Protein AF-A0A7W1PB05-F1 (afdb_monomer_lite)

Secondary structure (DSSP, 8-state):
-PPPP--SSPPP-EEE-TTS-EEEHHHHHTTS-------SS--

pLDDT: mean 88.97, std 10.88, range [47.88, 97.94]

Sequence (43 aa):
MPQASHLLHAPDFTLRNQKGDETSLADLRQRGPVLLAFHRGTW

Structure (mmCIF, N/CA/C/O backbone):
data_AF-A0A7W1PB05-F1
#
_entry.id   AF-A0A7W1PB05-F1
#
loop_
_atom_site.group_PDB
_atom_site.id
_atom_site.type_symbol
_atom_site.label_atom_id
_atom_site.label_alt_id
_atom_site.label_comp_id
_atom_site.label_asym_id
_atom_site.label_entity_id
_atom_site.label_seq_id
_atom_site.pdbx_PDB_ins_code
_atom_site.Cartn_x
_atom_site.Cartn_y
_atom_site.Cartn_z
_atom_site.occupancy
_atom_site.B_iso_or_equiv
_atom_site.auth_seq_id
_atom_site.auth_comp_id
_atom_site.auth_asym_id
_atom_site.auth_atom_id
_atom_site.pdbx_PDB_model_num
ATOM 1 N N . MET A 1 1 ? 17.638 -16.928 8.009 1.00 47.88 1 MET A N 1
ATOM 2 C CA . MET A 1 1 ? 16.694 -16.846 9.143 1.00 47.88 1 MET A CA 1
ATOM 3 C C . MET A 1 1 ? 15.724 -15.715 8.841 1.00 47.88 1 MET A C 1
ATOM 5 O O . MET A 1 1 ? 16.222 -14.627 8.573 1.00 47.88 1 MET A O 1
ATOM 9 N N . PRO A 1 2 ? 14.400 -15.942 8.775 1.00 65.88 2 PRO A N 1
ATOM 10 C CA . PRO A 1 2 ? 13.457 -14.839 8.641 1.00 65.88 2 PRO A CA 1
ATOM 11 C C . PRO A 1 2 ? 13.596 -13.932 9.865 1.00 65.88 2 PRO A C 1
ATOM 13 O O . PRO A 1 2 ?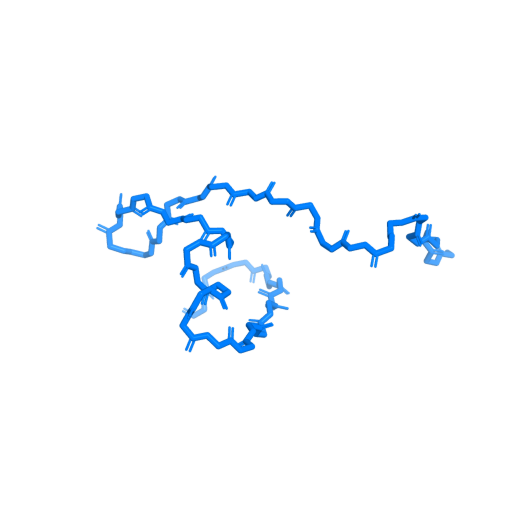 13.650 -14.417 10.994 1.00 65.88 2 PRO A O 1
ATOM 16 N N . GLN A 1 3 ? 13.707 -12.627 9.640 1.00 71.44 3 GLN A N 1
ATOM 17 C CA . GLN A 1 3 ? 13.729 -11.655 10.722 1.00 71.44 3 GLN A CA 1
ATOM 18 C C . GLN A 1 3 ? 12.323 -11.580 11.316 1.00 71.44 3 GLN A C 1
ATOM 20 O O . GLN A 1 3 ? 11.364 -11.291 10.602 1.00 71.44 3 GLN A O 1
ATOM 25 N N . ALA A 1 4 ? 12.190 -11.890 12.606 1.00 68.00 4 ALA A N 1
ATOM 26 C CA . ALA A 1 4 ? 10.912 -11.778 13.289 1.00 68.00 4 ALA A CA 1
ATOM 27 C C . ALA A 1 4 ? 10.473 -10.308 13.286 1.00 68.00 4 ALA A C 1
ATOM 29 O O . ALA A 1 4 ? 11.220 -9.419 13.699 1.00 68.00 4 ALA A O 1
ATOM 30 N N . SER A 1 5 ? 9.267 -10.038 12.791 1.00 77.00 5 SER A N 1
ATOM 31 C CA . SER A 1 5 ? 8.687 -8.705 12.866 1.00 77.00 5 SER A CA 1
ATOM 32 C C . SER A 1 5 ? 8.272 -8.428 14.309 1.00 77.00 5 SER A C 1
ATOM 34 O O . SER A 1 5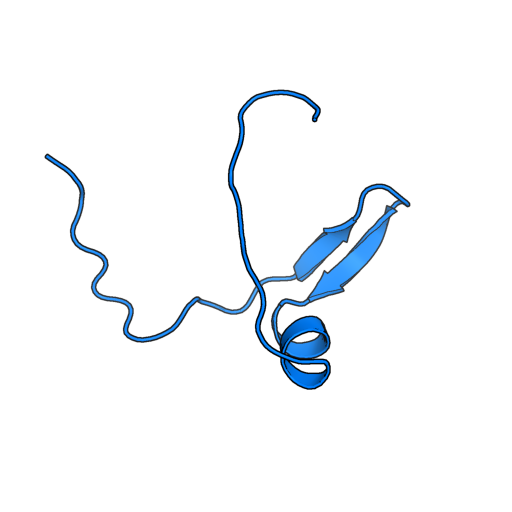 ? 7.376 -9.080 14.833 1.00 77.00 5 SER A O 1
ATOM 36 N N . HIS A 1 6 ? 8.882 -7.424 14.935 1.00 84.19 6 HIS A N 1
ATOM 37 C CA . HIS A 1 6 ? 8.452 -6.912 16.243 1.00 84.19 6 HIS A CA 1
ATOM 38 C C . HIS A 1 6 ? 7.217 -5.996 16.141 1.00 84.19 6 HIS A C 1
ATOM 40 O O . HIS A 1 6 ? 6.764 -5.432 17.133 1.00 84.19 6 HIS A O 1
ATOM 46 N N . LEU A 1 7 ? 6.692 -5.811 14.929 1.00 80.38 7 LEU A N 1
ATOM 47 C CA . LEU A 1 7 ? 5.566 -4.939 14.648 1.00 80.38 7 LEU A CA 1
ATOM 48 C C . LEU A 1 7 ? 4.255 -5.676 14.923 1.00 80.38 7 LEU A C 1
ATOM 50 O O . LEU A 1 7 ? 3.957 -6.687 14.294 1.00 80.38 7 LEU A O 1
ATOM 54 N N . LEU A 1 8 ? 3.468 -5.131 15.849 1.00 85.00 8 LEU A N 1
ATOM 55 C CA . LEU A 1 8 ? 2.123 -5.617 16.176 1.00 85.00 8 LEU A CA 1
ATOM 56 C C . LEU A 1 8 ? 1.084 -5.213 15.116 1.00 85.00 8 LEU A C 1
ATOM 58 O O . LEU A 1 8 ? 0.042 -5.850 14.982 1.00 85.00 8 LEU A O 1
ATOM 62 N N . HIS A 1 9 ? 1.384 -4.164 14.350 1.00 85.69 9 HIS A N 1
ATOM 63 C CA . HIS A 1 9 ? 0.561 -3.656 13.260 1.00 85.69 9 HIS A CA 1
ATOM 64 C C . HIS A 1 9 ? 1.437 -3.330 12.055 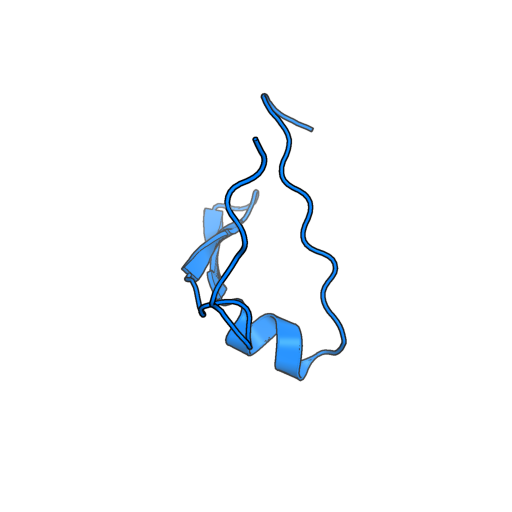1.00 85.69 9 HIS A C 1
ATOM 66 O O . HIS A 1 9 ? 2.592 -2.931 12.210 1.00 85.69 9 HIS A O 1
ATOM 72 N N . ALA A 1 10 ? 0.876 -3.472 10.854 1.00 89.19 10 ALA A N 1
ATOM 73 C CA . ALA A 1 10 ? 1.525 -2.969 9.653 1.00 89.19 10 ALA A CA 1
ATOM 74 C C . ALA A 1 10 ? 1.738 -1.448 9.796 1.00 89.19 10 ALA A C 1
ATOM 76 O O . ALA A 1 10 ? 0.778 -0.754 10.147 1.00 89.19 10 ALA A O 1
ATOM 77 N N . PRO A 1 11 ? 2.954 -0.927 9.550 1.00 92.25 11 PRO A N 1
ATOM 78 C CA . PRO A 1 11 ? 3.184 0.508 9.504 1.00 92.25 11 PRO A CA 1
ATOM 79 C C . PRO A 1 11 ? 2.330 1.124 8.405 1.00 92.25 11 PRO A C 1
ATOM 81 O O . PRO A 1 11 ? 2.207 0.549 7.320 1.00 92.25 11 PRO A O 1
ATOM 84 N N . ASP A 1 12 ? 1.777 2.301 8.670 1.00 95.19 12 ASP A N 1
ATOM 85 C CA . ASP A 1 12 ? 1.137 3.062 7.611 1.00 95.19 12 ASP A CA 1
ATOM 86 C C . ASP A 1 12 ? 2.186 3.544 6.605 1.00 95.19 12 ASP A C 1
ATOM 88 O O . ASP A 1 12 ? 3.320 3.890 6.949 1.00 95.19 12 ASP A O 1
ATOM 92 N N . PHE A 1 13 ? 1.792 3.548 5.337 1.00 96.06 13 PHE A N 1
ATOM 93 C CA . PHE A 1 13 ? 2.596 4.039 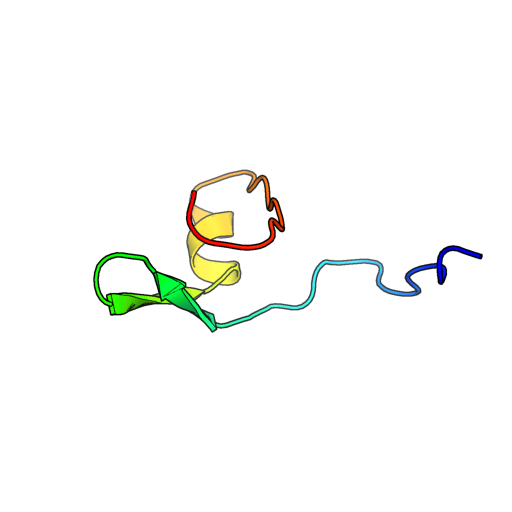4.230 1.00 96.06 13 PHE A CA 1
ATOM 94 C C . PHE A 1 13 ? 1.698 4.687 3.183 1.00 96.06 13 PHE A C 1
ATOM 96 O O . PHE A 1 13 ? 0.517 4.344 3.065 1.00 96.06 13 PHE A O 1
ATOM 103 N N . THR A 1 14 ? 2.302 5.566 2.389 1.00 97.94 14 THR A N 1
ATOM 104 C CA . THR A 1 14 ? 1.696 6.159 1.198 1.00 97.94 14 THR A CA 1
ATOM 105 C C . THR A 1 14 ? 2.580 5.850 0.003 1.00 97.94 14 THR A C 1
ATOM 107 O O . THR A 1 14 ? 3.787 6.084 0.038 1.00 97.94 14 THR A O 1
ATOM 110 N N . LEU A 1 15 ? 1.982 5.296 -1.048 1.00 96.00 15 LEU A N 1
ATOM 111 C CA . LEU A 1 15 ? 2.652 4.966 -2.303 1.00 96.00 15 LEU A CA 1
ATOM 112 C C . LEU A 1 15 ? 1.789 5.429 -3.474 1.00 96.00 15 LEU A C 1
ATOM 114 O O . LEU A 1 15 ? 0.576 5.592 -3.344 1.00 96.00 15 LEU A O 1
ATOM 118 N N . ARG A 1 16 ? 2.413 5.603 -4.640 1.00 96.06 16 ARG A N 1
ATOM 119 C CA . ARG A 1 16 ? 1.660 5.774 -5.882 1.00 96.06 16 ARG A CA 1
ATOM 120 C C . ARG A 1 16 ? 1.123 4.431 -6.356 1.00 96.06 16 ARG A C 1
ATOM 122 O O . ARG A 1 16 ? 1.848 3.437 -6.361 1.00 96.06 16 ARG A O 1
ATOM 129 N N . ASN A 1 17 ? -0.136 4.413 -6.771 1.00 92.25 17 ASN A N 1
ATOM 130 C CA . ASN A 1 17 ? -0.735 3.262 -7.433 1.00 92.25 17 ASN A CA 1
ATOM 131 C C . ASN A 1 17 ? -0.308 3.198 -8.918 1.00 92.25 17 ASN A C 1
ATOM 133 O O . ASN A 1 17 ? 0.410 4.064 -9.422 1.00 92.25 17 ASN A O 1
ATOM 137 N N . GLN A 1 18 ? -0.784 2.186 -9.648 1.00 89.62 18 GLN A N 1
ATOM 138 C CA . GLN A 1 18 ? -0.466 1.996 -11.073 1.00 89.62 18 GLN A CA 1
ATOM 139 C C . GLN A 1 18 ? -0.984 3.116 -11.998 1.00 89.62 18 GLN A C 1
ATOM 141 O O . GLN A 1 18 ? -0.501 3.249 -13.118 1.00 89.62 18 GLN A O 1
ATOM 146 N N . LYS A 1 19 ? -1.951 3.923 -11.549 1.00 94.25 19 LYS A N 1
ATOM 147 C CA . LYS A 1 19 ? -2.458 5.103 -12.269 1.00 94.25 19 LYS A CA 1
ATOM 148 C C . LYS A 1 19 ? -1.643 6.368 -11.978 1.00 94.25 19 LYS A C 1
ATOM 150 O O . LYS A 1 19 ? -1.838 7.378 -12.643 1.00 94.25 19 LYS A O 1
ATOM 155 N N . GLY A 1 20 ? -0.725 6.307 -11.012 1.00 95.50 20 GLY A N 1
ATOM 156 C CA . GLY A 1 20 ? 0.071 7.440 -10.549 1.00 95.50 20 GLY A CA 1
ATOM 157 C C . GLY A 1 20 ? -0.554 8.219 -9.390 1.00 95.50 20 GLY A C 1
ATOM 158 O O . GLY A 1 20 ? 0.097 9.137 -8.892 1.00 95.50 20 GLY A O 1
ATOM 159 N N . ASP A 1 21 ? -1.752 7.844 -8.929 1.00 96.94 21 ASP A N 1
ATOM 160 C CA . ASP A 1 21 ? -2.408 8.505 -7.797 1.00 96.94 21 ASP A CA 1
ATOM 161 C C . ASP A 1 21 ? -1.742 8.098 -6.481 1.00 96.94 21 ASP A C 1
ATOM 163 O O . ASP A 1 21 ? -1.366 6.936 -6.299 1.00 96.94 21 ASP A O 1
ATOM 167 N N . GLU A 1 22 ? -1.651 9.023 -5.528 1.00 97.94 22 GLU A N 1
ATOM 168 C CA . GLU A 1 22 ? -1.242 8.688 -4.164 1.00 97.94 22 GLU A CA 1
ATOM 169 C C . GLU A 1 22 ? -2.339 7.895 -3.445 1.00 97.94 22 GLU A C 1
ATOM 171 O O . GLU A 1 22 ? -3.532 8.174 -3.555 1.00 97.94 22 GLU A O 1
ATOM 176 N N . THR A 1 23 ? -1.942 6.855 -2.718 1.00 96.50 23 THR A N 1
ATOM 177 C CA . THR A 1 23 ? -2.841 6.019 -1.920 1.00 96.50 23 THR A CA 1
ATOM 178 C C . THR A 1 23 ? -2.145 5.635 -0.622 1.00 96.50 23 THR A C 1
ATOM 180 O O . THR A 1 23 ? -0.981 5.224 -0.642 1.00 96.50 23 THR A O 1
ATOM 183 N N . SER A 1 24 ? -2.857 5.743 0.502 1.00 97.25 24 SER A N 1
ATOM 184 C CA . SER A 1 24 ? -2.355 5.323 1.810 1.00 97.25 24 SER A CA 1
ATOM 185 C C . SER A 1 24 ? -2.967 3.998 2.274 1.00 97.25 24 SER A C 1
ATOM 187 O O . SER A 1 24 ? -4.108 3.663 1.940 1.00 97.25 24 SER A O 1
ATOM 189 N N . LEU A 1 25 ? -2.221 3.239 3.085 1.00 96.62 25 LEU A N 1
ATOM 190 C CA . LEU A 1 25 ? -2.749 2.039 3.746 1.00 96.62 25 LEU A CA 1
ATOM 191 C C . LEU A 1 25 ? -3.946 2.374 4.655 1.00 96.62 25 LEU A C 1
ATOM 193 O O . LEU A 1 25 ? -4.903 1.599 4.720 1.00 96.62 25 LEU A O 1
ATOM 197 N N . ALA A 1 26 ? -3.912 3.530 5.324 1.00 96.31 26 ALA A N 1
ATOM 198 C CA . ALA A 1 26 ? -4.978 3.991 6.205 1.00 96.31 26 ALA A CA 1
ATOM 199 C C . ALA A 1 26 ? -6.307 4.176 5.451 1.00 96.31 26 ALA A C 1
ATOM 201 O O . ALA A 1 26 ? -7.333 3.652 5.890 1.00 96.31 26 ALA A O 1
ATOM 202 N N . ASP A 1 27 ? -6.282 4.825 4.282 1.00 95.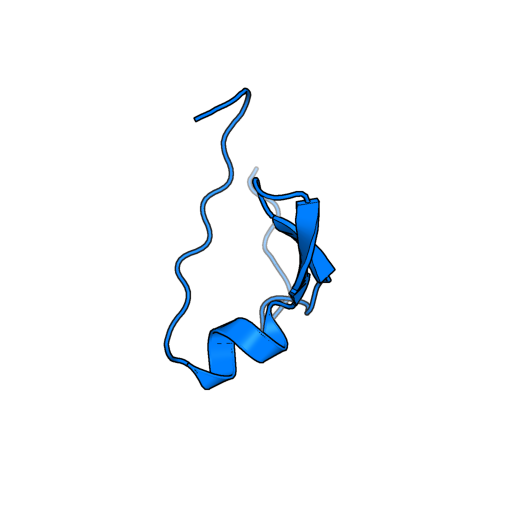50 27 ASP A N 1
ATOM 203 C CA . ASP A 1 27 ? -7.482 5.046 3.458 1.00 95.50 27 ASP A CA 1
ATOM 204 C C . ASP A 1 27 ? -8.072 3.732 2.937 1.00 95.50 27 ASP A C 1
ATOM 206 O O . ASP A 1 27 ? -9.291 3.564 2.874 1.00 95.50 27 ASP A O 1
ATOM 210 N N . LEU A 1 28 ? -7.213 2.775 2.568 1.00 95.69 28 LEU A N 1
ATOM 211 C CA . LEU A 1 28 ? -7.652 1.459 2.100 1.00 95.69 28 LEU A CA 1
ATOM 212 C C . LEU A 1 28 ? -8.308 0.653 3.225 1.00 95.69 28 LEU A C 1
ATOM 214 O O . LEU A 1 28 ? -9.351 0.037 3.007 1.00 95.69 28 LEU A O 1
ATOM 218 N N . ARG A 1 29 ? -7.757 0.707 4.443 1.00 95.88 29 ARG A N 1
ATOM 219 C CA . ARG A 1 29 ? -8.302 -0.000 5.614 1.00 95.88 29 ARG A CA 1
ATOM 220 C C . ARG A 1 29 ? -9.683 0.496 6.035 1.00 95.88 29 ARG A C 1
ATOM 222 O O . ARG A 1 29 ? -10.468 -0.294 6.552 1.00 95.88 29 ARG A O 1
ATOM 229 N N . GLN A 1 30 ? -10.006 1.767 5.793 1.00 96.56 30 GLN A N 1
ATOM 230 C CA . GLN A 1 30 ? -11.355 2.297 6.038 1.00 96.56 30 GLN A CA 1
ATOM 231 C C . GLN A 1 30 ? -12.418 1.634 5.149 1.00 96.56 30 GLN A C 1
ATOM 233 O O . GLN A 1 30 ? -13.594 1.619 5.502 1.00 96.56 30 GLN A O 1
ATOM 238 N N . ARG A 1 31 ? -12.013 1.068 4.006 1.00 96.25 31 ARG A N 1
ATOM 239 C CA . ARG A 1 31 ? -12.905 0.392 3.050 1.00 96.25 31 ARG A CA 1
ATOM 240 C C . ARG A 1 31 ? -13.039 -1.107 3.322 1.00 96.25 31 ARG A C 1
ATOM 242 O O . ARG A 1 31 ? -13.895 -1.750 2.723 1.00 96.25 31 ARG A O 1
ATOM 249 N N . GLY A 1 32 ? -12.210 -1.659 4.209 1.00 96.50 32 GLY A N 1
ATOM 250 C CA . GLY A 1 32 ? -12.229 -3.064 4.601 1.00 96.50 32 GLY A CA 1
ATOM 251 C C . GLY A 1 32 ? -10.831 -3.665 4.782 1.00 96.50 32 GLY A C 1
ATOM 252 O O . GLY A 1 32 ? -9.824 -2.956 4.723 1.00 96.50 32 GLY A O 1
ATOM 253 N N . PRO A 1 33 ? -10.749 -4.986 5.021 1.00 95.81 33 PRO A N 1
ATOM 254 C CA . PRO A 1 33 ? -9.478 -5.699 5.113 1.00 95.81 33 PRO A CA 1
ATOM 255 C C . PRO A 1 33 ? -8.638 -5.561 3.835 1.00 95.81 33 PRO A C 1
ATOM 257 O O . PRO A 1 33 ? -9.168 -5.594 2.727 1.00 95.81 33 PRO A O 1
ATOM 260 N N . VAL A 1 34 ? -7.316 -5.461 3.993 1.00 95.50 34 VAL A N 1
ATOM 261 C CA . VAL A 1 34 ? -6.362 -5.287 2.887 1.00 95.50 34 VAL A CA 1
ATOM 262 C C . VAL A 1 34 ? -5.412 -6.482 2.837 1.00 95.50 34 VAL A C 1
ATOM 264 O O . VAL A 1 34 ? -4.750 -6.786 3.827 1.00 95.50 34 VAL A O 1
ATOM 267 N N . LEU A 1 35 ? -5.315 -7.133 1.676 1.00 94.00 35 LEU A N 1
ATOM 268 C CA . LEU A 1 35 ? -4.268 -8.111 1.380 1.00 94.00 35 LEU A CA 1
ATOM 269 C C . LEU A 1 35 ? -3.116 -7.401 0.664 1.00 94.00 35 LEU A C 1
ATOM 271 O O . LEU A 1 35 ? -3.305 -6.870 -0.429 1.00 94.00 35 LEU A O 1
ATOM 275 N N . LEU A 1 36 ? -1.928 -7.408 1.267 1.00 91.81 36 LEU A N 1
ATOM 276 C CA . LEU A 1 36 ? -0.722 -6.829 0.679 1.00 91.81 36 LEU A CA 1
ATOM 277 C C . LEU A 1 36 ? 0.203 -7.943 0.183 1.00 91.81 36 LEU A C 1
ATOM 279 O O . LEU A 1 36 ? 0.612 -8.803 0.962 1.00 91.81 36 LEU A O 1
ATOM 283 N N . ALA A 1 37 ? 0.545 -7.910 -1.103 1.00 90.75 37 ALA A N 1
ATOM 284 C CA . ALA A 1 37 ? 1.467 -8.854 -1.721 1.00 90.75 37 ALA A CA 1
ATOM 285 C C . ALA A 1 37 ? 2.666 -8.105 -2.310 1.00 90.75 37 ALA A C 1
ATOM 287 O O . ALA A 1 37 ? 2.503 -7.175 -3.096 1.00 90.75 37 ALA A O 1
ATOM 288 N N . PHE A 1 38 ? 3.873 -8.529 -1.940 1.00 89.75 38 PHE A N 1
ATOM 289 C CA . PHE A 1 38 ? 5.111 -8.028 -2.527 1.00 89.75 38 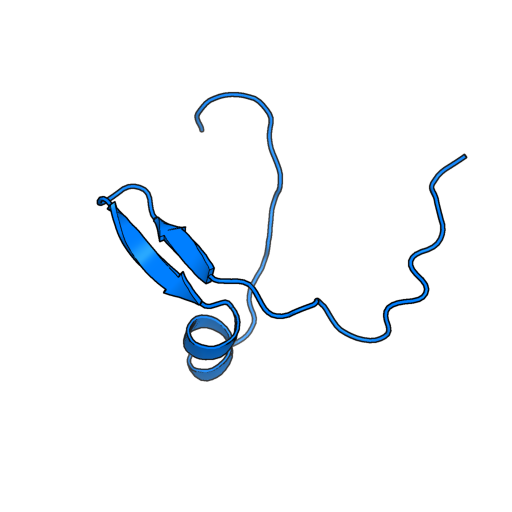PHE A CA 1
ATOM 290 C C . PHE A 1 38 ? 5.581 -9.006 -3.601 1.00 89.75 38 PHE A C 1
ATOM 292 O O . PHE A 1 38 ? 5.724 -10.199 -3.337 1.00 89.75 38 PHE A O 1
ATOM 299 N N . HIS A 1 39 ? 5.855 -8.504 -4.802 1.00 89.88 39 HIS A N 1
ATOM 300 C CA . HIS A 1 39 ? 6.422 -9.285 -5.897 1.00 89.88 39 HIS A CA 1
ATOM 301 C C . HIS A 1 39 ? 7.590 -8.529 -6.538 1.00 89.88 39 HIS A C 1
ATOM 303 O O . HIS A 1 39 ? 7.753 -7.322 -6.359 1.00 89.88 39 HIS A O 1
ATOM 309 N N . ARG A 1 40 ? 8.442 -9.254 -7.265 1.00 91.75 40 ARG A N 1
ATOM 310 C CA . ARG A 1 40 ? 9.531 -8.663 -8.054 1.00 91.75 40 ARG A CA 1
ATOM 311 C C . ARG A 1 40 ? 9.057 -8.488 -9.494 1.00 91.75 40 ARG A C 1
ATOM 313 O O . ARG A 1 40 ? 8.412 -9.386 -10.023 1.00 91.75 40 ARG A O 1
ATOM 320 N N . GLY A 1 41 ? 9.423 -7.374 -10.125 1.00 85.31 41 GLY A N 1
ATOM 321 C CA . GLY A 1 41 ? 8.990 -7.046 -11.488 1.00 85.31 41 GLY A CA 1
ATOM 322 C C . GLY A 1 41 ? 7.596 -6.422 -11.536 1.00 85.31 41 GLY A C 1
ATOM 323 O O . GLY A 1 41 ? 7.038 -6.061 -10.503 1.00 85.31 41 GLY A O 1
ATOM 324 N N . THR A 1 42 ? 7.050 -6.267 -12.737 1.00 77.12 42 THR A N 1
ATOM 325 C CA . THR A 1 42 ? 5.645 -5.897 -12.943 1.00 77.12 42 THR A CA 1
ATOM 326 C C . THR A 1 42 ? 4.761 -7.122 -12.786 1.00 77.12 42 THR A C 1
ATOM 328 O O . THR A 1 42 ? 5.192 -8.236 -13.086 1.00 77.12 42 THR A O 1
ATOM 331 N N . TRP A 1 43 ? 3.549 -6.904 -12.288 1.00 66.12 43 TRP A N 1
ATOM 332 C CA . TRP A 1 43 ? 2.512 -7.923 -12.313 1.00 66.12 43 TRP A CA 1
ATOM 333 C C . TRP A 1 43 ? 1.917 -8.021 -13.714 1.00 66.12 43 TRP A C 1
ATOM 335 O O . TRP A 1 43 ? 1.840 -6.956 -14.373 1.00 66.12 43 TRP A O 1
#

Radius of gyration: 12.75 Å; chains: 1; bounding box: 30×26×29 Å

Foldseek 3Di:
DPDDDPDPDDDKDWDQDPVRDIDIPVVVPVVHDDDDDDDPDDD